Protein AF-A0A829MJE2-F1 (afdb_monomer_lite)

Sequence (51 aa):
MWKDMDTTLAAAPLGSGDTAVVLGRPGGPEFRPSEVARLGYLAGIVATLVR

Organism: NCBI:txid1335414

Radius of gyration: 13.14 Å; chains: 1; bounding box: 23×17×42 Å

Structure (mmCIF, N/CA/C/O backbone):
data_AF-A0A829MJE2-F1
#
_entry.id   AF-A0A829MJE2-F1
#
loop_
_atom_site.group_PDB
_atom_site.id
_atom_site.type_symbol
_atom_site.label_atom_id
_atom_site.label_alt_id
_atom_site.label_comp_id
_atom_site.label_asym_id
_atom_site.label_entity_id
_atom_site.label_seq_id
_atom_site.pdbx_PDB_ins_code
_atom_site.Cartn_x
_atom_site.Cartn_y
_atom_site.Cartn_z
_atom_site.occupancy
_atom_site.B_iso_or_equiv
_atom_site.auth_seq_id
_atom_site.auth_comp_id
_atom_site.auth_asym_id
_atom_site.auth_atom_id
_atom_site.pdbx_PDB_model_num
ATOM 1 N N . MET A 1 1 ? -8.238 9.866 -28.414 1.00 77.50 1 MET A N 1
ATOM 2 C CA . MET A 1 1 ? -7.676 8.562 -28.829 1.00 77.50 1 MET A CA 1
ATOM 3 C C . MET A 1 1 ? -7.306 7.799 -27.568 1.00 77.50 1 MET A C 1
ATOM 5 O O . MET A 1 1 ? -6.711 8.408 -26.689 1.00 77.50 1 MET A O 1
ATOM 9 N N . TRP A 1 2 ? -7.708 6.534 -27.447 1.00 84.75 2 TRP A N 1
ATOM 10 C CA . TRP A 1 2 ? -7.348 5.679 -26.309 1.00 84.75 2 TRP A CA 1
ATOM 11 C C . TRP A 1 2 ? -5.937 5.116 -26.493 1.00 84.75 2 TRP A C 1
ATOM 13 O O . TRP A 1 2 ? -5.517 4.890 -27.629 1.00 84.75 2 TRP A O 1
ATOM 23 N N . LYS A 1 3 ? -5.207 4.923 -25.390 1.00 81.88 3 LYS A N 1
ATOM 24 C CA . LYS A 1 3 ? -3.826 4.438 -25.402 1.00 81.88 3 LYS A CA 1
ATOM 25 C C . LYS A 1 3 ? -3.598 3.462 -24.250 1.00 81.88 3 LYS A C 1
ATOM 27 O O . LYS A 1 3 ? -3.989 3.755 -23.124 1.00 81.88 3 LYS A O 1
ATOM 32 N N . ASP A 1 4 ? -2.956 2.339 -24.555 1.00 85.44 4 ASP A N 1
ATOM 33 C CA . ASP A 1 4 ? -2.442 1.408 -23.552 1.00 85.44 4 ASP A CA 1
ATOM 34 C C . ASP A 1 4 ? -1.210 2.014 -22.855 1.00 85.44 4 ASP A C 1
ATOM 36 O O . ASP A 1 4 ? -0.333 2.590 -23.505 1.00 85.44 4 ASP A O 1
ATOM 40 N N . MET A 1 5 ? -1.191 1.943 -21.526 1.00 85.69 5 MET A N 1
ATOM 41 C CA . MET A 1 5 ? -0.238 2.635 -20.654 1.00 85.69 5 MET A CA 1
ATOM 42 C C . MET A 1 5 ? 0.584 1.684 -19.776 1.00 85.69 5 MET A C 1
ATOM 44 O O . MET A 1 5 ? 1.427 2.182 -19.030 1.00 85.69 5 MET A O 1
ATOM 48 N N . ASP A 1 6 ? 0.318 0.370 -19.818 1.00 87.75 6 ASP A N 1
ATOM 49 C CA . ASP A 1 6 ? 0.999 -0.661 -19.013 1.00 87.75 6 ASP A CA 1
ATOM 50 C C . ASP A 1 6 ? 1.251 -0.215 -17.557 1.00 87.75 6 ASP A C 1
ATOM 52 O O . ASP A 1 6 ? 2.377 -0.019 -17.092 1.00 87.75 6 ASP A O 1
ATOM 56 N N . THR A 1 7 ? 0.168 0.135 -16.859 1.00 90.62 7 THR A N 1
ATOM 57 C CA . THR A 1 7 ? 0.252 0.738 -15.524 1.00 90.62 7 THR A CA 1
ATOM 58 C C . THR A 1 7 ? 0.149 -0.333 -14.454 1.00 90.62 7 THR A C 1
ATOM 60 O O . THR A 1 7 ? -0.901 -0.945 -14.277 1.00 90.62 7 THR A O 1
ATOM 63 N N . THR A 1 8 ? 1.215 -0.499 -13.673 1.00 94.69 8 THR A N 1
ATOM 64 C CA . THR A 1 8 ? 1.166 -1.332 -12.467 1.00 94.69 8 THR A CA 1
ATOM 65 C C . THR A 1 8 ? 0.449 -0.573 -11.348 1.00 94.69 8 THR A C 1
ATOM 67 O O . THR A 1 8 ? 0.702 0.619 -11.145 1.00 94.69 8 THR A O 1
ATOM 70 N N . LEU A 1 9 ? -0.407 -1.265 -10.590 1.00 95.75 9 LEU A N 1
ATOM 71 C CA . LEU 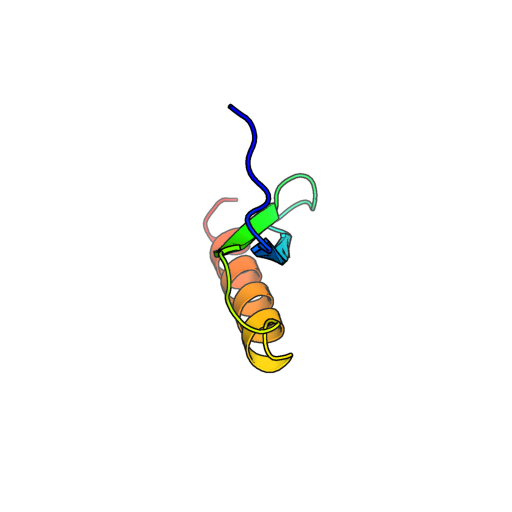A 1 9 ? -1.141 -0.717 -9.448 1.00 95.75 9 LEU A CA 1
ATOM 72 C C . LEU A 1 9 ? -0.757 -1.418 -8.136 1.00 95.75 9 LEU A C 1
ATOM 74 O O . LEU A 1 9 ? -0.528 -2.625 -8.110 1.00 95.75 9 LEU A O 1
ATOM 78 N N . ALA A 1 10 ? -0.737 -0.663 -7.038 1.00 96.50 10 ALA A N 1
ATOM 79 C CA . ALA A 1 10 ? -0.714 -1.184 -5.671 1.00 96.50 10 ALA A CA 1
ATOM 80 C C . ALA A 1 10 ? -1.792 -0.481 -4.842 1.00 96.50 10 ALA A C 1
ATOM 82 O O . ALA A 1 10 ? -2.010 0.719 -5.007 1.00 96.50 10 ALA A O 1
ATOM 83 N N . ALA A 1 11 ? -2.456 -1.217 -3.952 1.00 96.62 11 ALA A N 1
ATOM 84 C CA . ALA A 1 11 ? -3.545 -0.691 -3.138 1.00 96.62 11 ALA A CA 1
ATOM 85 C C . ALA A 1 11 ? -3.397 -1.105 -1.672 1.00 96.62 11 ALA A C 1
ATOM 87 O O . ALA A 1 11 ? -2.968 -2.221 -1.376 1.00 96.62 11 ALA A O 1
ATOM 88 N N . ALA A 1 12 ? -3.786 -0.213 -0.765 1.00 96.25 12 ALA A N 1
ATOM 89 C CA . ALA A 1 12 ? -3.928 -0.514 0.654 1.00 96.25 12 ALA A CA 1
ATOM 90 C C . ALA A 1 12 ? -5.233 0.077 1.205 1.00 96.25 12 ALA A C 1
ATOM 92 O O . ALA A 1 12 ? -5.575 1.208 0.849 1.00 96.25 12 ALA A O 1
ATOM 93 N N . PRO A 1 13 ? -5.955 -0.651 2.076 1.00 94.00 13 PRO A N 1
ATOM 94 C CA . PRO A 1 13 ? -7.158 -0.134 2.714 1.00 94.00 13 PRO A CA 1
ATOM 95 C C . PRO A 1 13 ? -6.817 1.036 3.642 1.00 94.00 13 PRO A C 1
ATOM 97 O O . PRO A 1 13 ? -5.802 1.020 4.339 1.00 94.00 13 PRO A O 1
ATOM 100 N N . LEU A 1 14 ? -7.692 2.035 3.670 1.00 92.75 14 LEU A N 1
ATOM 101 C CA . LEU A 1 14 ? -7.625 3.189 4.553 1.00 92.75 14 LEU A CA 1
ATOM 102 C C . LEU A 1 14 ? -8.835 3.154 5.495 1.00 92.75 14 LEU A C 1
ATOM 104 O O . LEU A 1 14 ? -9.936 3.536 5.115 1.00 92.75 14 LEU A O 1
ATOM 108 N N . GLY A 1 15 ? -8.639 2.678 6.726 1.00 86.88 15 GLY A N 1
ATOM 109 C CA . GLY A 1 15 ? -9.699 2.639 7.739 1.00 86.88 15 GLY A CA 1
ATOM 110 C C . GLY A 1 15 ? -10.679 1.478 7.555 1.00 86.88 15 GLY A C 1
ATOM 111 O O . GLY A 1 15 ? -10.261 0.323 7.507 1.00 86.88 15 GLY A O 1
ATOM 112 N N . SER A 1 16 ? -11.980 1.778 7.491 1.00 80.12 16 SER A N 1
ATOM 113 C CA . SER A 1 16 ? -13.107 0.823 7.523 1.00 80.12 16 SER A CA 1
ATOM 114 C C . SER A 1 16 ? -13.219 -0.126 6.321 1.00 80.12 16 SER A C 1
ATOM 116 O O . SER A 1 16 ? -14.145 -0.933 6.269 1.00 80.12 16 SER A O 1
ATOM 118 N N . GLY A 1 17 ? -12.275 -0.075 5.378 1.00 79.31 17 GLY A N 1
ATOM 119 C CA . GLY A 1 17 ? -12.213 -0.973 4.219 1.00 79.31 17 GLY A CA 1
ATOM 120 C C . GLY A 1 17 ? -13.115 -0.569 3.051 1.00 79.31 17 GLY A C 1
ATOM 121 O O . GLY A 1 17 ? -13.084 -1.219 2.011 1.00 79.31 17 GLY A O 1
ATOM 122 N N . ASP A 1 18 ? -13.874 0.514 3.196 1.00 90.00 18 ASP A N 1
ATOM 123 C CA . ASP A 1 18 ? -14.636 1.181 2.137 1.00 90.00 18 ASP A CA 1
ATOM 124 C C . ASP A 1 18 ? -13.781 2.165 1.323 1.00 90.00 18 ASP A C 1
ATOM 126 O O . ASP A 1 18 ? -14.100 2.476 0.177 1.00 90.00 18 ASP A O 1
ATOM 130 N N . THR A 1 19 ? -12.665 2.618 1.898 1.00 92.44 19 THR A N 1
ATOM 131 C CA . THR A 1 19 ? -11.696 3.504 1.252 1.00 92.44 19 THR 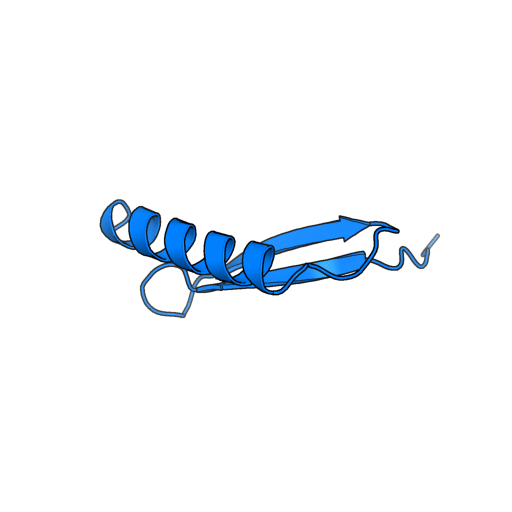A CA 1
ATOM 132 C C . THR A 1 19 ? -10.355 2.797 1.086 1.00 92.44 19 THR A C 1
ATOM 134 O O . THR A 1 19 ? -9.908 2.065 1.970 1.00 92.44 19 THR A O 1
ATOM 137 N N . ALA A 1 20 ? -9.677 3.031 -0.038 1.00 94.44 20 ALA A N 1
ATOM 138 C CA . ALA A 1 20 ? -8.328 2.536 -0.289 1.00 94.44 20 ALA A CA 1
ATOM 139 C C . ALA A 1 20 ? -7.448 3.624 -0.913 1.00 94.44 20 ALA A C 1
ATOM 141 O O . ALA A 1 20 ? -7.908 4.430 -1.721 1.00 94.44 20 ALA A O 1
ATOM 142 N N . VAL A 1 21 ? -6.162 3.613 -0.566 1.00 94.44 21 VAL A N 1
ATOM 143 C CA . VAL A 1 21 ? -5.131 4.387 -1.261 1.00 94.44 21 VAL A CA 1
ATOM 144 C C . VAL A 1 21 ? -4.587 3.531 -2.392 1.00 94.44 21 VAL A C 1
ATOM 146 O O . VAL A 1 21 ? -4.158 2.401 -2.158 1.00 94.44 21 VAL A O 1
ATOM 149 N N . VAL A 1 22 ? -4.585 4.077 -3.607 1.00 95.75 22 VAL A N 1
ATOM 150 C CA . VAL A 1 22 ? -4.095 3.398 -4.809 1.00 95.75 22 VAL A CA 1
ATOM 151 C C . VAL A 1 22 ? -2.925 4.181 -5.390 1.00 95.75 22 VAL A C 1
ATOM 153 O O . VAL A 1 22 ? -3.021 5.388 -5.604 1.00 95.75 22 VAL A O 1
ATOM 156 N N . LEU A 1 23 ? -1.822 3.487 -5.660 1.00 95.19 23 LEU A N 1
ATOM 157 C CA . LEU A 1 23 ? -0.664 4.025 -6.364 1.00 95.19 23 LEU A CA 1
ATOM 158 C C . LEU A 1 23 ? -0.579 3.404 -7.754 1.00 95.19 23 LEU A C 1
ATOM 160 O O . LEU A 1 23 ? -0.627 2.182 -7.888 1.00 95.19 23 LEU A O 1
ATOM 164 N N . GLY A 1 24 ? -0.413 4.248 -8.771 1.00 94.12 24 GLY A N 1
ATOM 165 C CA . GLY A 1 24 ? -0.156 3.824 -10.143 1.00 94.12 24 GLY A CA 1
ATOM 166 C C . GLY A 1 24 ? 1.249 4.183 -10.598 1.00 94.12 24 GLY A C 1
ATOM 167 O 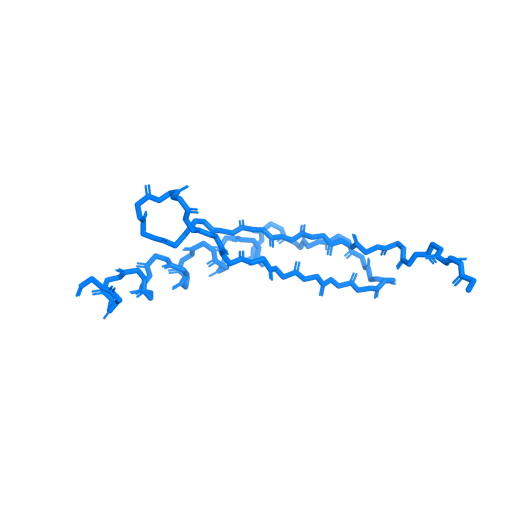O . GLY A 1 24 ? 1.742 5.275 -10.319 1.00 94.12 24 GLY A O 1
ATOM 168 N N . ARG A 1 25 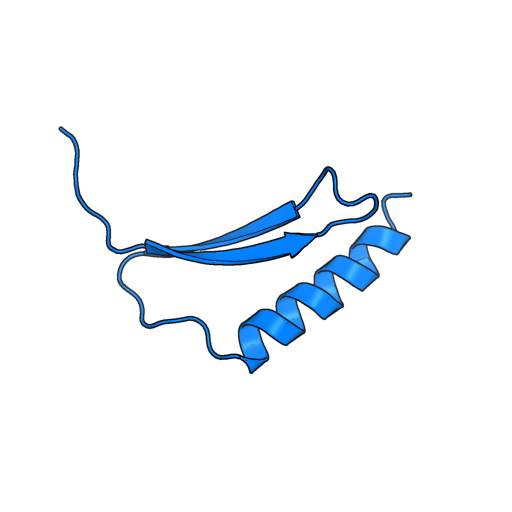? 1.886 3.260 -11.320 1.00 93.31 25 ARG A N 1
ATOM 169 C CA . ARG A 1 25 ? 3.186 3.466 -11.962 1.00 93.31 25 ARG A CA 1
ATOM 170 C C . ARG A 1 25 ? 3.083 3.150 -13.458 1.00 93.31 25 ARG A C 1
ATOM 172 O O . ARG A 1 25 ? 3.123 1.974 -13.820 1.00 93.31 25 ARG A O 1
ATOM 179 N N . PRO A 1 26 ? 2.945 4.174 -14.319 1.00 92.56 26 PRO A N 1
ATOM 180 C CA . PRO A 1 26 ? 2.912 3.983 -15.767 1.00 92.56 26 PRO A CA 1
ATOM 181 C C . PRO A 1 26 ? 4.242 3.445 -16.306 1.00 92.56 26 PRO A C 1
ATOM 183 O O . PRO A 1 26 ? 5.293 4.000 -15.980 1.00 92.56 26 PRO A O 1
ATOM 186 N N . GLY A 1 27 ? 4.195 2.395 -17.133 1.00 84.94 27 GLY A N 1
ATOM 187 C CA . GLY A 1 27 ? 5.344 1.860 -17.878 1.00 84.94 27 GLY A CA 1
ATOM 188 C C . GLY A 1 27 ? 6.513 1.345 -17.030 1.00 84.94 27 GLY A C 1
ATOM 189 O O . GLY A 1 27 ? 7.624 1.204 -17.539 1.00 84.94 27 GLY A O 1
ATOM 190 N N . GLY A 1 28 ? 6.307 1.139 -15.728 1.00 79.19 28 GLY A N 1
ATOM 191 C CA . GLY A 1 28 ? 7.348 0.698 -14.800 1.00 79.19 28 GLY A CA 1
ATOM 192 C C . GLY A 1 28 ? 7.235 -0.787 -14.455 1.00 79.19 28 GLY A C 1
ATOM 193 O O . GLY A 1 28 ? 6.189 -1.385 -14.687 1.00 79.19 28 GLY A O 1
ATOM 194 N N . PRO A 1 29 ? 8.281 -1.378 -13.843 1.00 90.25 29 PRO A N 1
ATOM 195 C CA . PRO A 1 29 ? 8.242 -2.773 -13.402 1.00 90.25 29 PRO A CA 1
ATOM 196 C C . PRO A 1 29 ? 7.153 -2.991 -12.341 1.00 90.25 29 PRO A C 1
ATOM 198 O O . PRO A 1 29 ? 6.577 -2.030 -11.829 1.00 90.25 29 PRO A O 1
ATOM 201 N N . GLU A 1 30 ? 6.908 -4.238 -11.942 1.00 94.19 30 GLU A N 1
ATOM 202 C CA . GLU A 1 30 ? 5.982 -4.543 -10.846 1.00 94.19 30 GLU A CA 1
ATOM 203 C C . GLU A 1 30 ? 6.437 -3.944 -9.503 1.00 94.19 30 GLU A C 1
ATOM 205 O O . GLU A 1 30 ? 7.629 -3.710 -9.260 1.00 94.19 30 GLU A O 1
ATOM 210 N N . PHE A 1 31 ? 5.484 -3.625 -8.618 1.00 95.94 31 PHE A N 1
ATOM 211 C CA . PHE A 1 31 ? 5.817 -3.173 -7.263 1.00 95.94 31 PHE A CA 1
ATOM 212 C C . PHE A 1 31 ? 6.495 -4.311 -6.513 1.00 95.94 31 PHE A C 1
ATOM 214 O O . PHE A 1 31 ? 6.011 -5.440 -6.483 1.00 95.94 31 PHE A O 1
ATOM 221 N N . ARG A 1 32 ? 7.622 -4.014 -5.868 1.00 96.31 32 ARG A N 1
ATOM 222 C CA . ARG A 1 32 ? 8.301 -4.994 -5.025 1.00 96.31 32 ARG A CA 1
ATOM 223 C C . ARG A 1 32 ? 7.398 -5.330 -3.835 1.00 96.31 32 ARG A C 1
ATOM 225 O O . ARG A 1 32 ? 6.761 -4.422 -3.294 1.00 96.31 32 ARG A O 1
ATOM 232 N N . PRO A 1 33 ? 7.433 -6.566 -3.309 1.00 97.38 33 PRO A N 1
ATOM 233 C CA . PRO A 1 33 ? 6.658 -6.929 -2.120 1.00 97.38 33 PRO A CA 1
ATOM 234 C C . PRO A 1 33 ? 6.872 -5.977 -0.932 1.00 97.38 33 PRO A C 1
ATOM 236 O O . PRO A 1 33 ? 5.935 -5.647 -0.211 1.00 97.38 33 PRO A O 1
ATOM 239 N N . SER A 1 34 ? 8.095 -5.457 -0.762 1.00 97.94 34 SER A N 1
ATOM 240 C CA . SER A 1 34 ? 8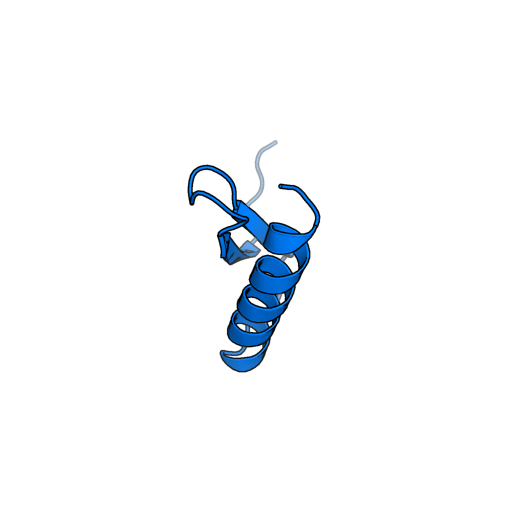.396 -4.494 0.304 1.00 97.94 34 SER A CA 1
ATOM 241 C C . SER A 1 34 ? 7.798 -3.100 0.071 1.00 97.94 34 SER A C 1
ATOM 243 O O . SER A 1 34 ? 7.540 -2.392 1.040 1.00 97.94 34 SER A O 1
ATOM 245 N N . GLU A 1 35 ? 7.563 -2.690 -1.179 1.00 97.44 35 GLU A N 1
ATOM 246 C CA . GLU A 1 35 ? 6.866 -1.437 -1.504 1.00 97.44 35 GLU A CA 1
ATOM 247 C C . GLU A 1 35 ? 5.380 -1.544 -1.152 1.00 97.44 35 GLU A C 1
ATOM 249 O O . GLU A 1 35 ? 4.844 -0.654 -0.495 1.00 97.44 35 GLU A O 1
ATOM 254 N N . VAL A 1 36 ? 4.750 -2.673 -1.491 1.00 97.00 36 VAL A N 1
ATOM 255 C CA . VAL A 1 36 ? 3.351 -2.966 -1.136 1.00 97.00 36 VAL A CA 1
ATOM 256 C C . VAL A 1 36 ? 3.171 -3.028 0.384 1.00 97.00 36 VAL A C 1
ATOM 258 O O . VAL A 1 36 ? 2.264 -2.402 0.929 1.00 97.00 36 VAL A O 1
ATOM 261 N N . ALA A 1 37 ? 4.077 -3.708 1.094 1.00 97.75 37 ALA A N 1
ATOM 262 C CA . ALA A 1 37 ? 4.032 -3.785 2.554 1.00 97.75 37 ALA A CA 1
ATOM 263 C C . ALA A 1 37 ? 4.159 -2.403 3.222 1.00 97.75 37 ALA A C 1
ATOM 265 O O . ALA A 1 37 ? 3.434 -2.101 4.171 1.00 97.75 37 ALA A O 1
ATOM 266 N N . ARG A 1 38 ? 5.045 -1.535 2.710 1.00 97.50 38 ARG A N 1
ATOM 267 C CA . ARG A 1 38 ? 5.198 -0.162 3.222 1.00 97.50 38 ARG A CA 1
ATOM 268 C C . ARG A 1 38 ? 3.962 0.696 2.968 1.00 97.50 38 ARG A C 1
ATOM 270 O O . ARG A 1 38 ? 3.594 1.467 3.850 1.00 97.50 38 ARG A O 1
ATOM 277 N N . LEU A 1 39 ? 3.314 0.548 1.810 1.00 97.56 39 LEU A N 1
ATOM 278 C CA . LEU A 1 39 ? 2.043 1.217 1.524 1.00 97.56 39 LEU A CA 1
ATOM 279 C C . LEU A 1 39 ? 0.969 0.810 2.544 1.00 97.56 39 LEU A C 1
ATOM 281 O O . LEU A 1 39 ? 0.303 1.680 3.098 1.00 97.56 39 LEU A O 1
ATOM 285 N N . GLY A 1 40 ? 0.860 -0.487 2.851 1.00 96.00 40 GLY A N 1
ATOM 286 C CA . GLY A 1 40 ? -0.056 -0.998 3.875 1.00 96.00 40 GLY A CA 1
ATOM 287 C C . GLY A 1 40 ? 0.214 -0.429 5.269 1.00 96.00 40 GLY A C 1
ATOM 288 O O . GLY A 1 40 ? -0.709 0.019 5.944 1.00 96.00 40 GLY A O 1
ATOM 289 N N . TYR A 1 41 ? 1.482 -0.381 5.684 1.00 96.62 41 TYR A N 1
ATOM 290 C CA . TYR A 1 41 ? 1.865 0.189 6.978 1.00 96.62 41 TYR A CA 1
ATOM 291 C C . TYR A 1 41 ? 1.522 1.680 7.081 1.00 96.62 41 TYR A C 1
ATOM 293 O O . TYR A 1 41 ? 0.922 2.118 8.063 1.00 96.62 41 TYR A O 1
ATOM 301 N N . LEU A 1 42 ? 1.855 2.456 6.044 1.00 96.44 42 LEU A N 1
ATOM 302 C CA . LEU A 1 42 ? 1.536 3.880 5.995 1.00 96.44 42 LEU A CA 1
ATOM 303 C C . LEU A 1 42 ? 0.021 4.115 6.028 1.00 96.44 42 LEU A C 1
ATOM 305 O O . LEU A 1 42 ? -0.444 4.940 6.811 1.00 96.44 42 LEU A O 1
ATOM 309 N N . ALA A 1 43 ? -0.745 3.377 5.221 1.00 95.56 43 ALA A N 1
ATOM 310 C CA . ALA A 1 43 ? -2.201 3.474 5.208 1.00 95.56 43 ALA A CA 1
ATOM 311 C C . ALA A 1 43 ? -2.802 3.141 6.584 1.00 95.56 43 ALA A C 1
ATOM 313 O O . ALA A 1 43 ? -3.695 3.849 7.045 1.00 95.56 43 ALA A O 1
ATOM 314 N N . GLY A 1 44 ? -2.252 2.142 7.282 1.00 94.38 44 GLY A N 1
ATOM 315 C CA . GLY A 1 44 ? -2.637 1.802 8.652 1.00 94.38 44 GLY A CA 1
ATOM 316 C C . GLY A 1 44 ? -2.399 2.935 9.655 1.00 94.38 44 GLY A C 1
ATOM 317 O O . GLY A 1 44 ? -3.267 3.201 10.479 1.00 94.38 44 GLY A O 1
ATOM 318 N N . ILE A 1 45 ? -1.271 3.650 9.564 1.00 95.31 45 ILE A N 1
ATOM 319 C CA . ILE A 1 45 ? -1.008 4.828 10.411 1.00 95.31 45 ILE A CA 1
ATOM 320 C C . ILE A 1 45 ? -2.005 5.942 10.097 1.00 95.31 45 ILE A C 1
ATOM 322 O O . ILE A 1 45 ? -2.653 6.464 11.002 1.00 95.31 45 ILE A O 1
ATOM 326 N N . VAL A 1 46 ? -2.150 6.307 8.822 1.00 94.50 46 VAL A N 1
ATOM 327 C CA . VAL A 1 46 ? -3.032 7.409 8.412 1.00 94.50 46 VAL A CA 1
ATOM 328 C C . VAL A 1 46 ? -4.481 7.123 8.801 1.00 94.50 46 VAL A C 1
ATOM 330 O O . VAL A 1 46 ? -5.166 8.030 9.266 1.00 94.50 46 VAL A O 1
ATOM 333 N N . ALA A 1 47 ? -4.925 5.867 8.710 1.00 93.31 47 ALA A N 1
ATOM 334 C CA . ALA A 1 47 ? -6.253 5.440 9.144 1.00 93.31 47 ALA A CA 1
ATOM 335 C C 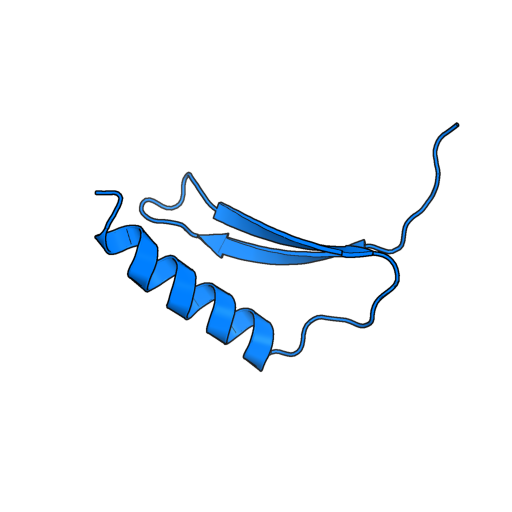. ALA A 1 47 ? -6.562 5.798 10.611 1.00 93.31 47 ALA A C 1
ATOM 337 O O . ALA A 1 47 ? -7.719 6.028 10.948 1.00 93.31 47 ALA A O 1
ATOM 338 N N . THR A 1 48 ? -5.547 5.882 11.480 1.00 92.88 48 THR A N 1
ATOM 339 C CA . THR A 1 48 ? -5.731 6.301 12.882 1.00 92.88 48 THR A CA 1
ATOM 340 C C . THR A 1 48 ? -5.933 7.807 13.052 1.00 92.88 48 THR A C 1
ATOM 342 O O . THR A 1 48 ? -6.474 8.228 14.068 1.00 92.88 48 THR A O 1
ATOM 345 N N . LEU A 1 49 ? -5.512 8.610 12.070 1.00 91.38 49 LEU A N 1
ATOM 346 C CA . LEU A 1 49 ? -5.593 10.073 12.097 1.00 91.38 49 LEU A CA 1
ATOM 347 C C . LEU A 1 49 ? -6.889 10.608 11.488 1.00 91.38 49 LEU A C 1
ATOM 349 O O . LEU A 1 49 ? -7.316 11.703 11.835 1.00 91.38 49 LEU A O 1
ATOM 353 N N . VAL A 1 50 ? -7.480 9.867 10.550 1.00 82.19 50 VAL A N 1
ATOM 354 C CA . VAL A 1 50 ? -8.684 10.284 9.809 1.00 82.19 50 VAL A CA 1
ATOM 355 C C . VAL A 1 50 ? -9.989 9.767 10.429 1.00 82.19 50 VAL A C 1
ATOM 357 O O . VAL A 1 50 ? -11.036 9.858 9.792 1.00 82.19 50 VAL A O 1
ATOM 360 N N . ARG A 1 51 ? -9.922 9.210 11.645 1.00 65.56 51 ARG A N 1
ATOM 361 C CA . ARG A 1 51 ? -11.080 8.756 12.424 1.00 65.56 51 ARG A CA 1
ATOM 362 C C . ARG A 1 51 ? -11.691 9.884 13.250 1.00 65.56 51 ARG A C 1
ATOM 364 O O . ARG A 1 51 ? -10.914 10.663 13.840 1.00 65.56 51 ARG A O 1
#

Foldseek 3Di:
DDDDFCKEKAWEAAAPNPDIDMDIDTPDDHDDPVNNVVSNVVSVVVSVVVD

pLDDT: mean 91.5, std 6.68, range [65.56, 97.94]

Secondary structure (DSSP, 8-state):
------EEEEEEE-SSSS-EEEEEEETPPPPPHHHHHHHHHHHHHHHHH--